Protein AF-A0A1M5DE83-F1 (afdb_monomer_lite)

Secondary structure (DSSP, 8-state):
---------SEEEEEEE-TTT--EEEEEEE-EEEE-SSEEEEEEE-TTS-EEEEEEEPGGGHHHHHHHHHHHHHHHHHHHHHTTS--

Structure (mmCIF, N/CA/C/O backbone):
data_AF-A0A1M5DE83-F1
#
_entry.id   AF-A0A1M5DE83-F1
#
loop_
_atom_site.group_PDB
_atom_site.id
_atom_site.type_symbol
_atom_site.label_atom_id
_atom_site.label_alt_id
_atom_site.label_comp_id
_atom_site.label_asym_id
_atom_site.label_entity_id
_atom_site.label_seq_id
_atom_site.pdbx_PDB_ins_code
_atom_site.Cartn_x
_atom_site.Cartn_y
_atom_site.Cartn_z
_atom_site.occupancy
_atom_site.B_iso_or_equiv
_atom_site.auth_seq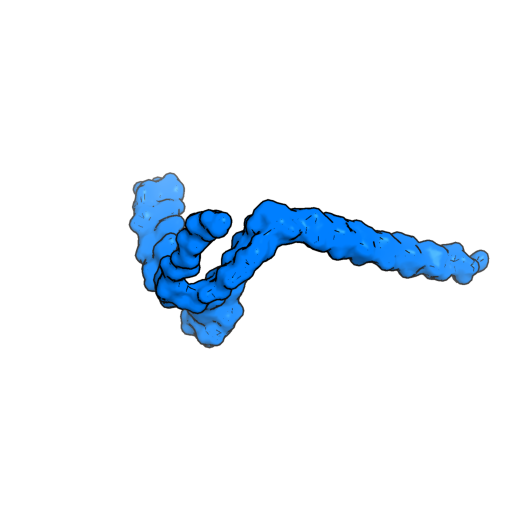_id
_atom_site.auth_comp_id
_atom_site.auth_asym_id
_atom_site.auth_atom_id
_atom_site.pdbx_PDB_model_num
ATOM 1 N N . MET A 1 1 ? 19.058 -19.525 0.825 1.00 41.06 1 MET A N 1
ATOM 2 C CA . MET A 1 1 ? 17.595 -19.530 1.017 1.00 41.06 1 MET A CA 1
ATOM 3 C C . MET A 1 1 ? 17.270 -18.362 1.936 1.00 41.06 1 MET A C 1
ATOM 5 O O . MET A 1 1 ? 17.532 -18.461 3.128 1.00 41.06 1 MET A O 1
ATOM 9 N N . SER A 1 2 ? 16.873 -17.211 1.392 1.00 47.47 2 SER A N 1
ATOM 10 C CA . SER A 1 2 ? 16.452 -16.065 2.205 1.00 47.47 2 SER A CA 1
ATOM 11 C C . SER A 1 2 ? 15.154 -16.430 2.929 1.00 47.47 2 SER A C 1
ATOM 13 O O . SER A 1 2 ? 14.212 -16.909 2.307 1.00 47.47 2 SER A O 1
ATOM 15 N N . ASN A 1 3 ? 15.111 -16.228 4.247 1.00 46.06 3 ASN A N 1
ATOM 16 C CA . ASN A 1 3 ? 13.883 -16.302 5.042 1.00 46.06 3 ASN A CA 1
ATOM 17 C C . ASN A 1 3 ? 12.998 -15.093 4.703 1.00 46.06 3 ASN A C 1
ATOM 19 O O . ASN A 1 3 ? 12.869 -14.166 5.505 1.00 46.06 3 ASN A O 1
ATOM 23 N N . GLU A 1 4 ? 12.431 -15.059 3.499 1.00 57.81 4 GLU A N 1
ATOM 24 C CA . GLU A 1 4 ? 11.440 -14.046 3.160 1.00 57.81 4 GLU A CA 1
ATOM 25 C C . GLU A 1 4 ? 10.167 -14.376 3.946 1.00 57.81 4 GLU A C 1
ATOM 27 O O . GLU A 1 4 ? 9.417 -15.295 3.619 1.00 57.81 4 GLU A O 1
ATOM 32 N N . LYS A 1 5 ? 9.962 -13.674 5.065 1.00 58.97 5 LYS A N 1
ATOM 33 C CA . LYS A 1 5 ? 8.687 -13.720 5.778 1.00 58.97 5 LYS A CA 1
ATOM 34 C C . LYS A 1 5 ? 7.621 -13.226 4.806 1.00 58.97 5 LYS A C 1
ATOM 36 O O . LYS A 1 5 ? 7.634 -12.057 4.427 1.00 58.97 5 LYS A O 1
ATOM 41 N N . ILE A 1 6 ? 6.721 -14.119 4.406 1.00 63.69 6 ILE A N 1
ATOM 42 C CA . ILE A 1 6 ? 5.558 -13.769 3.595 1.00 63.69 6 ILE A CA 1
ATOM 43 C C . ILE A 1 6 ? 4.725 -12.795 4.429 1.00 63.69 6 ILE A C 1
ATOM 45 O O . ILE A 1 6 ? 4.158 -13.165 5.456 1.00 63.69 6 ILE A O 1
ATOM 49 N N . PHE A 1 7 ? 4.727 -11.529 4.025 1.00 70.25 7 PHE A N 1
ATOM 50 C CA . PHE A 1 7 ? 3.908 -10.499 4.642 1.00 70.25 7 PHE A CA 1
ATOM 51 C C . PHE A 1 7 ? 2.444 -10.798 4.304 1.00 70.25 7 PHE A C 1
ATOM 53 O O . PHE A 1 7 ? 2.101 -10.918 3.130 1.00 70.25 7 PHE A O 1
ATOM 60 N N . GLN A 1 8 ? 1.607 -10.973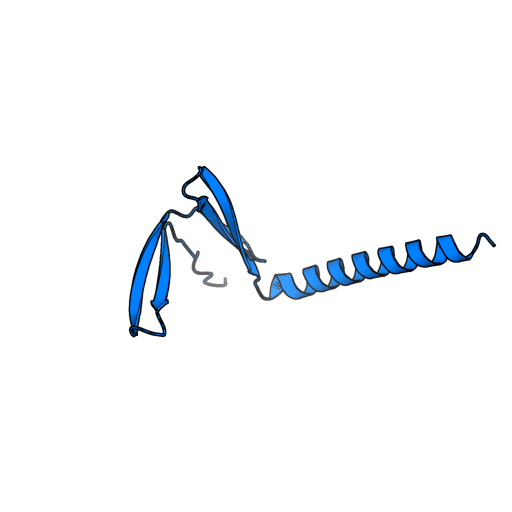 5.326 1.00 78.06 8 GLN A N 1
ATOM 61 C CA . GLN A 1 8 ? 0.175 -11.228 5.189 1.00 78.06 8 GLN A CA 1
ATOM 62 C C . GLN A 1 8 ? -0.594 -10.219 6.038 1.00 78.06 8 GLN A C 1
ATOM 64 O O . GLN A 1 8 ? -0.258 -10.004 7.201 1.00 78.06 8 GLN A O 1
ATOM 69 N N . ALA A 1 9 ? -1.621 -9.613 5.452 1.00 79.75 9 ALA A N 1
ATOM 70 C CA . ALA A 1 9 ? -2.528 -8.692 6.115 1.00 79.75 9 ALA A CA 1
ATOM 71 C C . ALA A 1 9 ? -3.898 -8.780 5.438 1.00 79.75 9 ALA A C 1
ATOM 73 O O . ALA A 1 9 ? -3.980 -8.891 4.218 1.00 79.75 9 ALA A O 1
ATOM 74 N N . ASN A 1 10 ? -4.953 -8.745 6.243 1.00 86.44 10 ASN A N 1
ATOM 75 C CA . ASN A 1 10 ? -6.351 -8.732 5.807 1.00 86.44 10 ASN A CA 1
ATOM 76 C C . ASN A 1 10 ? -7.082 -7.444 6.215 1.00 86.44 10 ASN A C 1
ATOM 78 O O . ASN A 1 10 ? -8.187 -7.199 5.745 1.00 86.44 10 ASN A O 1
ATOM 82 N N . ASN A 1 11 ? -6.473 -6.633 7.083 1.00 87.31 11 ASN A N 1
ATOM 83 C CA . ASN A 1 11 ? -6.982 -5.339 7.515 1.00 87.31 11 ASN A CA 1
ATOM 84 C C . ASN A 1 11 ? -5.840 -4.318 7.581 1.00 87.31 11 ASN A C 1
ATOM 86 O O . ASN A 1 11 ? -4.691 -4.679 7.849 1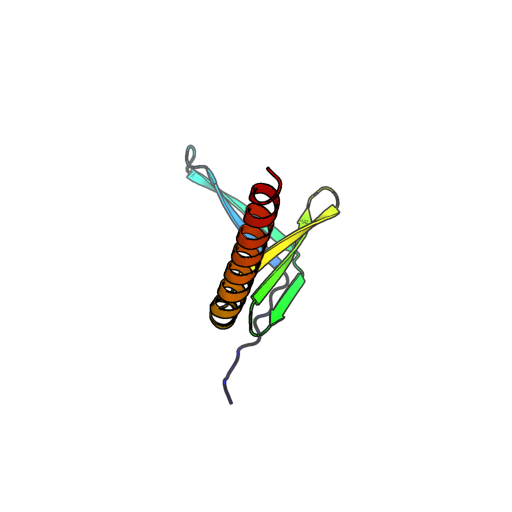.00 87.31 11 ASN A O 1
ATOM 90 N N . VAL A 1 12 ? -6.178 -3.042 7.402 1.00 84.38 12 VAL A N 1
ATOM 91 C CA . VAL A 1 12 ? -5.313 -1.896 7.700 1.00 84.38 12 VAL A CA 1
ATOM 92 C C . VAL A 1 12 ? -5.964 -1.038 8.779 1.00 84.38 12 VAL A C 1
ATOM 94 O O . VAL A 1 12 ? -7.175 -0.820 8.755 1.00 84.38 12 VAL A O 1
ATOM 97 N N . THR A 1 13 ? -5.163 -0.540 9.718 1.00 88.12 13 THR A N 1
ATOM 98 C CA . THR A 1 13 ? -5.617 0.443 10.706 1.00 88.12 13 THR A CA 1
ATOM 99 C C . THR A 1 13 ? -5.124 1.818 10.294 1.00 88.12 13 THR A C 1
ATOM 101 O O . THR A 1 13 ? -3.919 2.051 10.226 1.00 88.12 13 THR A O 1
ATOM 104 N N . ILE A 1 14 ? -6.056 2.730 10.041 1.00 85.12 14 ILE A N 1
ATOM 105 C CA . ILE A 1 14 ? -5.769 4.144 9.809 1.00 85.12 14 ILE A CA 1
ATOM 106 C C . ILE A 1 14 ? -5.977 4.866 11.133 1.00 85.12 14 ILE A C 1
ATOM 108 O O . ILE A 1 14 ? -7.028 4.717 11.755 1.00 85.12 14 ILE A O 1
ATOM 112 N N . MET A 1 15 ? -4.977 5.633 11.562 1.00 93.94 15 MET A N 1
ATOM 113 C CA . MET A 1 15 ? -5.063 6.507 12.729 1.00 93.94 15 MET A CA 1
ATOM 114 C C . MET A 1 15 ? -4.914 7.953 12.272 1.00 93.94 15 MET A C 1
ATOM 116 O O . MET A 1 15 ? -3.987 8.272 11.530 1.00 93.94 15 MET A O 1
ATOM 120 N N . ALA A 1 16 ? -5.822 8.813 12.717 1.00 92.75 16 ALA A N 1
ATOM 121 C CA . ALA A 1 16 ? -5.801 10.244 12.452 1.00 92.75 16 ALA A CA 1
ATOM 122 C C . ALA A 1 16 ? -5.875 10.994 13.781 1.00 92.75 16 ALA A C 1
ATOM 124 O O . ALA A 1 16 ? -6.696 10.652 14.629 1.00 92.75 16 ALA A O 1
ATOM 125 N N . GLN A 1 17 ? -5.027 12.003 13.960 1.00 97.31 17 GLN A N 1
ATOM 126 C CA . GLN A 1 17 ? -5.053 12.867 15.134 1.00 97.31 17 GLN A CA 1
ATOM 127 C C . GLN A 1 17 ? -5.552 14.254 14.733 1.00 97.31 17 GLN A C 1
ATOM 129 O O . GLN A 1 17 ? -5.055 14.835 13.771 1.00 97.31 17 GLN A O 1
ATOM 134 N N . ASP A 1 18 ? -6.525 14.777 15.471 1.00 96.25 18 ASP A N 1
ATOM 135 C CA . ASP A 1 18 ? -6.915 16.179 15.391 1.00 96.25 18 ASP A CA 1
ATOM 136 C C . ASP A 1 18 ? -5.886 17.018 16.157 1.00 96.25 18 ASP A C 1
ATOM 138 O O . ASP A 1 18 ? -5.723 16.874 17.368 1.00 96.25 18 ASP A O 1
ATOM 142 N N . GLU A 1 19 ? -5.166 17.889 15.452 1.00 97.00 19 GLU A N 1
ATOM 143 C CA . GLU A 1 19 ? -4.124 18.734 16.046 1.00 97.00 19 GLU A CA 1
ATOM 144 C C . GLU A 1 19 ? -4.678 19.777 17.027 1.00 97.00 19 GLU A C 1
ATOM 146 O O . GLU A 1 19 ? -3.969 20.210 17.935 1.00 97.00 19 GLU A O 1
ATOM 151 N N . SER A 1 20 ? -5.936 20.193 16.857 1.00 96.50 20 SER A N 1
ATOM 152 C CA . SER A 1 20 ? -6.554 21.243 17.669 1.00 96.50 20 SER A CA 1
ATOM 153 C C . SER A 1 20 ? -7.050 20.728 19.020 1.00 96.50 20 SER A C 1
ATOM 155 O O . SER A 1 20 ? -6.939 21.427 20.029 1.00 96.50 20 SER A O 1
ATOM 157 N N . THR A 1 21 ? -7.569 19.499 19.050 1.00 96.88 21 THR A N 1
ATOM 158 C CA . THR A 1 21 ? -8.116 18.858 20.257 1.00 96.88 21 THR A CA 1
ATOM 159 C C . THR A 1 21 ? -7.164 17.826 20.863 1.00 96.88 21 THR A C 1
ATOM 161 O O . THR A 1 21 ? -7.278 17.500 22.044 1.00 96.88 21 THR A O 1
ATOM 164 N N . GLY A 1 22 ? -6.219 17.311 20.073 1.00 96.38 22 GLY A N 1
ATOM 165 C CA . GLY A 1 22 ? -5.341 16.194 20.419 1.00 96.38 22 GLY A CA 1
ATOM 166 C C . GLY A 1 22 ? -6.006 14.817 20.311 1.00 96.38 22 GLY A C 1
ATOM 167 O O . GLY A 1 22 ? -5.334 13.809 20.555 1.00 96.38 22 GLY A O 1
ATOM 168 N N . GLU A 1 23 ? -7.295 14.748 19.958 1.00 97.31 23 GLU A N 1
ATOM 169 C CA . GLU A 1 23 ? -8.063 13.504 19.881 1.00 97.31 23 GLU A CA 1
ATOM 170 C C . GLU A 1 23 ? -7.569 12.607 18.739 1.00 97.31 23 GLU A C 1
ATOM 172 O O . GLU A 1 23 ? -7.216 13.080 17.660 1.00 97.31 23 GLU A O 1
ATOM 177 N N . THR A 1 24 ? -7.524 11.292 18.976 1.00 97.38 24 THR A N 1
ATOM 178 C CA . THR A 1 24 ? -7.112 10.304 17.971 1.00 97.38 24 THR A CA 1
ATOM 179 C C . THR A 1 24 ? -8.294 9.445 17.552 1.00 97.38 24 THR A C 1
ATOM 181 O O . THR A 1 24 ? -8.875 8.722 18.360 1.00 97.38 24 THR A O 1
ATOM 184 N N . PHE A 1 25 ? -8.590 9.465 16.262 1.00 95.00 25 PHE A N 1
ATOM 185 C CA . PHE A 1 25 ? -9.560 8.604 15.609 1.00 95.00 25 PHE A CA 1
ATOM 186 C C . PHE A 1 25 ? -8.839 7.415 14.985 1.00 95.00 25 PHE A C 1
ATOM 188 O O . PHE A 1 25 ? -7.733 7.547 14.457 1.00 95.00 25 PHE A O 1
ATOM 195 N N . SER A 1 26 ? -9.466 6.242 15.023 1.00 94.44 26 SER A N 1
ATOM 196 C CA . SER A 1 26 ? -8.941 5.068 14.332 1.00 94.44 26 SER A CA 1
ATOM 197 C C . SER A 1 26 ? -10.045 4.306 13.619 1.00 94.44 26 SER A C 1
ATOM 199 O O . SER A 1 26 ? -11.163 4.201 14.123 1.00 94.44 26 SER A O 1
ATOM 201 N N . ALA A 1 27 ? -9.723 3.774 12.444 1.00 87.38 27 ALA A N 1
ATOM 202 C CA . ALA A 1 27 ? -10.604 2.913 11.672 1.00 87.38 27 ALA A CA 1
ATOM 203 C C . ALA A 1 27 ? -9.821 1.693 11.188 1.00 87.38 27 ALA A C 1
ATOM 205 O O . ALA A 1 27 ? -8.706 1.825 10.683 1.00 87.38 27 ALA A O 1
ATOM 206 N N . SER A 1 28 ? -10.405 0.506 11.352 1.00 88.50 28 SER A N 1
ATOM 207 C CA . SER A 1 28 ? -9.898 -0.731 10.753 1.00 88.50 28 SER A CA 1
ATOM 208 C C . SER A 1 28 ? -10.704 -1.036 9.502 1.00 88.50 28 SER A C 1
ATOM 210 O O . SER A 1 28 ? -11.925 -1.165 9.581 1.00 88.50 28 SER A O 1
ATOM 212 N N . LEU A 1 29 ? -10.025 -1.136 8.365 1.00 85.31 29 LEU A N 1
ATOM 213 C CA . LEU A 1 29 ? -10.645 -1.371 7.066 1.00 85.31 29 LEU A CA 1
ATOM 214 C C . LEU A 1 29 ? -10.138 -2.689 6.473 1.00 85.31 29 LEU A C 1
ATOM 216 O O . LEU A 1 29 ? -8.936 -2.960 6.576 1.00 85.31 29 LEU A O 1
ATOM 220 N N . PRO A 1 30 ? -11.019 -3.493 5.852 1.00 88.31 30 PRO A N 1
ATOM 221 C CA . PRO A 1 30 ? -10.601 -4.688 5.139 1.00 88.31 30 PRO A CA 1
ATOM 222 C C . PRO A 1 30 ? -9.756 -4.309 3.926 1.00 88.31 30 PRO A C 1
ATOM 224 O O . PRO A 1 30 ? -10.028 -3.311 3.256 1.00 88.31 30 PRO A O 1
ATOM 227 N N . ILE A 1 31 ? -8.739 -5.120 3.647 1.00 91.31 31 ILE A N 1
ATOM 228 C CA . ILE A 1 31 ? -7.880 -4.953 2.476 1.00 91.31 31 ILE A CA 1
ATOM 229 C C . ILE A 1 31 ? -7.580 -6.293 1.812 1.00 91.31 31 ILE A C 1
ATOM 231 O O . ILE A 1 31 ? -7.485 -7.333 2.466 1.00 91.31 31 ILE A O 1
ATOM 235 N N . GLU A 1 32 ? -7.336 -6.234 0.511 1.00 91.31 32 GLU A N 1
ATOM 236 C CA . GLU A 1 32 ? -6.627 -7.269 -0.227 1.00 91.31 32 GLU A CA 1
ATOM 237 C C . GLU A 1 32 ? -5.152 -6.879 -0.339 1.00 91.31 32 GLU A C 1
ATOM 239 O O . GLU A 1 32 ? -4.811 -5.741 -0.667 1.00 91.31 32 GLU A O 1
ATOM 244 N N . LEU A 1 33 ? -4.266 -7.829 -0.040 1.00 89.25 33 LEU A N 1
ATOM 245 C CA . LEU A 1 33 ? -2.824 -7.625 -0.048 1.00 89.25 33 LEU A CA 1
ATOM 246 C C . LEU A 1 33 ? -2.186 -8.411 -1.194 1.00 89.25 33 LEU A C 1
ATOM 248 O O . LEU A 1 33 ? -2.227 -9.642 -1.205 1.00 89.25 33 LEU A O 1
ATOM 252 N N . THR A 1 34 ? -1.498 -7.706 -2.090 1.00 89.25 34 THR A N 1
ATOM 253 C CA . THR A 1 34 ? -0.640 -8.323 -3.110 1.00 89.25 34 THR A CA 1
ATOM 254 C C . THR A 1 34 ? 0.820 -7.981 -2.846 1.00 89.25 34 THR A C 1
ATOM 256 O O . THR A 1 34 ? 1.178 -6.820 -2.657 1.00 89.25 34 THR A O 1
ATOM 259 N N . VAL A 1 35 ? 1.685 -8.997 -2.846 1.00 88.19 35 VAL A N 1
ATOM 260 C CA . VAL A 1 35 ? 3.118 -8.844 -2.576 1.00 88.19 35 VAL A CA 1
ATOM 261 C C . VAL A 1 35 ? 3.933 -9.474 -3.696 1.00 88.19 35 VAL A C 1
ATOM 263 O O . VAL A 1 35 ? 3.733 -10.637 -4.035 1.00 88.19 35 VAL A O 1
ATOM 266 N N . ASN A 1 36 ? 4.895 -8.726 -4.234 1.00 87.94 36 ASN A N 1
ATOM 267 C CA . ASN A 1 36 ? 5.918 -9.261 -5.128 1.00 87.94 36 ASN A CA 1
ATOM 268 C C . ASN A 1 36 ? 7.294 -8.639 -4.820 1.00 87.94 36 ASN A C 1
ATOM 270 O O . ASN A 1 36 ? 7.457 -7.887 -3.857 1.00 87.94 36 ASN A O 1
ATOM 274 N N . GLN A 1 37 ? 8.306 -8.960 -5.629 1.00 89.56 37 GLN A N 1
ATOM 275 C CA . GLN A 1 37 ? 9.676 -8.475 -5.421 1.00 89.56 37 GLN A CA 1
ATOM 276 C C . GLN A 1 37 ? 9.836 -6.947 -5.556 1.00 89.56 37 GLN A C 1
ATOM 278 O O . GLN A 1 37 ? 10.803 -6.383 -5.051 1.00 89.56 37 GLN A O 1
ATOM 283 N N . TYR A 1 38 ? 8.885 -6.270 -6.199 1.00 91.00 38 TYR A N 1
ATOM 284 C CA . TYR A 1 38 ? 8.934 -4.844 -6.514 1.00 91.00 38 TYR A CA 1
ATOM 285 C C . TYR A 1 38 ? 8.003 -4.002 -5.643 1.00 91.00 38 TYR A C 1
ATOM 287 O O . TYR A 1 38 ? 8.303 -2.841 -5.381 1.00 91.00 38 TYR A O 1
ATOM 295 N N . MET A 1 39 ? 6.882 -4.548 -5.177 1.00 91.19 39 MET A N 1
ATOM 296 C CA . MET A 1 39 ? 5.869 -3.749 -4.493 1.00 91.19 39 MET A CA 1
ATOM 297 C C . MET A 1 39 ? 5.023 -4.545 -3.506 1.00 91.19 39 MET A C 1
ATOM 299 O O . MET A 1 39 ? 4.915 -5.773 -3.566 1.00 91.19 39 MET A O 1
ATOM 303 N N . ILE A 1 40 ? 4.411 -3.794 -2.598 1.00 89.88 40 ILE A N 1
ATOM 304 C CA . ILE A 1 40 ? 3.299 -4.217 -1.755 1.00 89.88 40 ILE A CA 1
ATOM 305 C C . ILE A 1 40 ? 2.101 -3.361 -2.154 1.00 89.88 40 ILE A C 1
ATOM 307 O O . ILE A 1 40 ? 2.204 -2.138 -2.126 1.00 89.88 40 ILE A O 1
ATOM 311 N N . VAL A 1 41 ? 0.988 -3.988 -2.517 1.00 90.88 41 VAL A N 1
ATOM 312 C CA . VAL A 1 41 ? -0.251 -3.298 -2.893 1.00 90.88 41 VAL A CA 1
ATOM 313 C C . VAL A 1 41 ? -1.324 -3.621 -1.875 1.00 90.88 41 VAL A C 1
ATOM 315 O O . VAL A 1 41 ? -1.548 -4.795 -1.574 1.00 90.88 41 VAL A O 1
ATOM 318 N N . LEU A 1 42 ? -1.960 -2.574 -1.360 1.00 90.25 42 LEU A N 1
ATOM 319 C CA . LEU A 1 42 ? -3.158 -2.649 -0.539 1.00 90.25 42 LEU A CA 1
ATOM 320 C C . LEU A 1 42 ? -4.331 -2.172 -1.390 1.00 90.25 42 LEU A C 1
ATOM 322 O O . LEU A 1 42 ? -4.314 -1.033 -1.857 1.00 90.25 42 LEU A O 1
ATOM 326 N N . THR A 1 43 ? -5.336 -3.020 -1.561 1.00 91.56 43 THR A N 1
ATOM 327 C CA . THR A 1 43 ? -6.559 -2.697 -2.300 1.00 91.56 43 THR A CA 1
ATOM 328 C C . THR A 1 43 ? -7.749 -2.741 -1.350 1.00 91.56 43 THR A C 1
ATOM 330 O O . THR A 1 43 ? -7.835 -3.627 -0.502 1.00 91.56 43 THR A O 1
ATOM 333 N N . GLY A 1 44 ? -8.669 -1.792 -1.479 1.00 89.56 44 GLY A N 1
ATOM 334 C CA . GLY A 1 44 ? -9.912 -1.742 -0.710 1.00 89.56 44 GLY A CA 1
ATOM 335 C C . GLY A 1 44 ? -11.006 -0.991 -1.464 1.00 89.56 44 GLY A C 1
ATOM 336 O O . GLY A 1 44 ? -10.800 -0.570 -2.601 1.00 89.56 44 GLY A O 1
ATOM 337 N N . GLU A 1 45 ? -12.161 -0.810 -0.829 1.00 88.75 45 GLU A N 1
ATOM 338 C CA . GLU A 1 45 ? -13.295 -0.057 -1.377 1.00 88.75 45 GLU A CA 1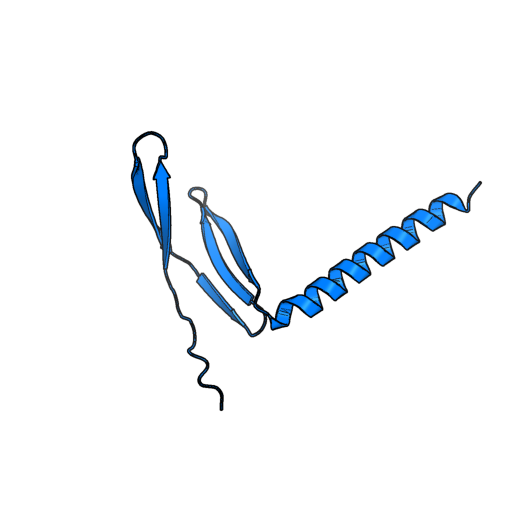
ATOM 339 C C . GLU A 1 45 ? -13.667 1.106 -0.447 1.00 88.75 45 GLU A C 1
ATOM 341 O O . GLU A 1 45 ? -13.606 0.979 0.778 1.00 88.75 45 GLU A O 1
ATOM 346 N N . ASP A 1 46 ? -14.022 2.255 -1.026 1.00 81.50 46 ASP A N 1
ATOM 347 C CA . ASP A 1 46 ? -14.551 3.397 -0.277 1.00 81.50 46 ASP A CA 1
ATOM 348 C C . ASP A 1 46 ? -16.028 3.187 0.120 1.00 81.50 46 ASP A C 1
ATOM 350 O O . ASP A 1 46 ? -16.665 2.190 -0.225 1.00 81.50 46 ASP A O 1
ATOM 354 N N . SER A 1 47 ? -16.617 4.151 0.835 1.00 81.62 47 SER A N 1
ATOM 355 C CA . SER A 1 47 ? -18.021 4.073 1.269 1.00 81.62 47 SER A CA 1
ATOM 356 C C . SER A 1 47 ? -19.047 4.085 0.128 1.00 81.62 47 SER A C 1
ATOM 358 O O . SER A 1 47 ? -20.233 3.878 0.378 1.00 81.62 47 SER A O 1
ATOM 360 N N . HIS A 1 48 ? -18.620 4.353 -1.105 1.00 88.25 48 HIS A N 1
ATOM 361 C CA . HIS A 1 48 ? -19.446 4.331 -2.308 1.00 88.25 48 HIS A CA 1
ATOM 362 C C . HIS A 1 48 ? -19.189 3.074 -3.160 1.00 88.25 48 HIS A C 1
ATOM 364 O O . HIS A 1 48 ? -19.789 2.939 -4.226 1.00 88.25 48 HIS A O 1
ATOM 370 N N . GLY A 1 49 ? -18.333 2.153 -2.699 1.00 87.06 49 GLY A N 1
ATOM 371 C CA . GLY A 1 49 ? -17.956 0.936 -3.421 1.00 87.06 49 GLY A CA 1
ATOM 372 C C . GLY A 1 49 ? -16.897 1.157 -4.504 1.00 87.06 49 GLY A C 1
ATOM 373 O O . GLY A 1 49 ? -16.687 0.281 -5.342 1.00 87.06 49 GLY A O 1
ATOM 374 N N . ASN A 1 50 ? -16.229 2.315 -4.534 1.00 90.19 50 ASN A N 1
ATOM 375 C CA . ASN A 1 50 ? -15.147 2.551 -5.485 1.00 90.19 50 ASN A CA 1
ATOM 376 C C . ASN A 1 50 ? -13.861 1.903 -4.987 1.00 90.19 50 ASN A C 1
ATOM 378 O O . ASN A 1 50 ? -13.436 2.131 -3.851 1.00 90.19 50 ASN A O 1
ATOM 382 N N . LYS A 1 51 ? -13.190 1.157 -5.867 1.00 90.00 51 LYS A N 1
ATOM 383 C CA . LYS A 1 51 ? -11.881 0.583 -5.558 1.00 90.00 51 LYS A CA 1
ATOM 384 C C . LYS A 1 51 ? -10.827 1.671 -5.382 1.00 90.00 51 LYS A C 1
ATOM 386 O O . LYS A 1 51 ? -10.727 2.589 -6.192 1.00 90.00 51 LYS A O 1
ATOM 391 N N . SER A 1 52 ? -10.026 1.523 -4.337 1.00 87.06 52 SER A N 1
ATOM 392 C CA . SER A 1 52 ? -8.869 2.358 -4.028 1.00 87.06 52 SER A CA 1
ATOM 393 C C . SER A 1 52 ? -7.645 1.480 -3.798 1.00 87.06 52 SER A C 1
ATOM 395 O O . SER A 1 52 ? -7.752 0.392 -3.230 1.00 87.06 52 SER A O 1
ATOM 397 N N . GLU A 1 53 ? -6.479 1.963 -4.224 1.00 90.25 53 GLU A N 1
ATOM 398 C CA . GLU A 1 53 ? -5.217 1.231 -4.131 1.00 90.25 53 GLU A CA 1
ATOM 399 C C . GLU A 1 53 ? -4.108 2.114 -3.560 1.00 90.25 53 GLU A C 1
ATOM 401 O O . GLU A 1 53 ? -3.970 3.283 -3.921 1.00 90.25 53 GLU A O 1
ATOM 406 N N . ILE A 1 54 ? -3.293 1.536 -2.680 1.00 87.62 54 ILE A N 1
ATOM 407 C CA . ILE A 1 54 ? -2.060 2.140 -2.173 1.00 87.62 54 ILE A CA 1
ATOM 408 C C . ILE A 1 54 ? -0.919 1.167 -2.449 1.00 87.62 54 ILE A C 1
ATOM 410 O O . ILE A 1 54 ? -0.948 0.018 -2.007 1.00 87.62 54 ILE A O 1
ATOM 414 N N . ALA A 1 55 ? 0.106 1.635 -3.158 1.00 89.31 55 ALA A N 1
ATOM 415 C CA . ALA A 1 55 ? 1.285 0.847 -3.487 1.00 89.31 55 ALA A CA 1
ATOM 416 C C . ALA A 1 55 ? 2.526 1.368 -2.752 1.00 89.31 55 ALA A C 1
ATOM 418 O O . ALA A 1 55 ? 2.887 2.539 -2.859 1.00 89.31 55 ALA A O 1
ATOM 419 N N . PHE A 1 56 ? 3.219 0.472 -2.054 1.00 88.62 56 PHE A N 1
ATOM 420 C CA . PHE A 1 56 ? 4.531 0.715 -1.466 1.00 88.62 56 PHE A CA 1
ATOM 421 C C . PHE A 1 56 ? 5.593 0.067 -2.342 1.00 88.62 56 PHE A C 1
ATOM 423 O O . PHE A 1 56 ? 5.618 -1.154 -2.519 1.00 88.62 56 PHE A O 1
ATOM 430 N N . LEU A 1 57 ? 6.481 0.891 -2.884 1.00 90.44 57 LEU A N 1
ATOM 431 C CA . LEU A 1 57 ? 7.577 0.436 -3.726 1.00 90.44 57 LEU A CA 1
ATOM 432 C C . LEU A 1 57 ? 8.718 -0.106 -2.868 1.00 90.44 57 LEU A C 1
ATOM 434 O O . LEU A 1 57 ? 9.131 0.509 -1.885 1.00 90.44 57 LEU A O 1
ATOM 438 N N . ARG A 1 58 ? 9.236 -1.264 -3.263 1.00 88.94 58 ARG A N 1
ATOM 439 C CA . ARG A 1 58 ? 10.436 -1.870 -2.688 1.00 88.94 58 ARG A CA 1
ATOM 440 C C . ARG A 1 58 ? 11.663 -1.380 -3.448 1.00 88.94 58 ARG A C 1
ATOM 442 O O . ARG A 1 58 ? 11.577 -1.005 -4.614 1.00 88.94 58 ARG A O 1
ATOM 449 N N . GLU A 1 59 ? 12.823 -1.449 -2.805 1.00 93.69 59 GLU A N 1
ATOM 450 C CA . GLU A 1 59 ? 14.102 -1.023 -3.385 1.00 93.69 59 GLU A CA 1
ATOM 451 C C . GLU A 1 59 ? 14.373 -1.584 -4.801 1.00 93.69 59 GLU A C 1
ATOM 453 O O . GLU A 1 59 ? 14.746 -0.793 -5.671 1.00 93.69 59 GLU A O 1
ATOM 458 N N . PRO A 1 60 ? 14.086 -2.869 -5.120 1.00 93.31 60 PRO A N 1
ATOM 459 C CA . PRO A 1 60 ? 14.296 -3.397 -6.472 1.00 93.31 60 PRO A CA 1
ATOM 460 C C . PRO A 1 60 ? 13.446 -2.730 -7.567 1.00 93.31 60 PRO A C 1
ATOM 462 O O . PRO A 1 60 ? 13.767 -2.866 -8.745 1.00 93.31 60 PRO A O 1
ATOM 465 N N . A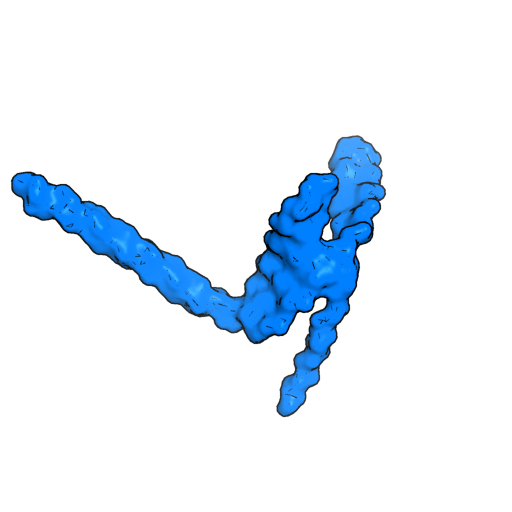LA A 1 61 ? 12.364 -2.027 -7.215 1.00 92.69 61 ALA A N 1
ATOM 466 C CA . ALA A 1 61 ? 11.500 -1.331 -8.173 1.00 92.69 61 ALA A CA 1
ATOM 467 C C . ALA A 1 61 ? 12.035 0.044 -8.589 1.00 92.69 61 ALA A C 1
ATOM 469 O O . ALA A 1 61 ? 11.707 0.530 -9.670 1.00 92.69 61 ALA A O 1
ATOM 470 N N . ILE A 1 62 ? 12.862 0.673 -7.749 1.00 92.31 62 ILE A N 1
ATOM 471 C CA . ILE A 1 62 ? 13.385 2.025 -7.978 1.00 92.31 62 ILE A CA 1
ATOM 472 C C . ILE A 1 62 ? 14.113 2.152 -9.327 1.00 92.31 62 ILE A C 1
ATOM 474 O O . ILE A 1 62 ? 13.755 3.059 -10.083 1.00 92.31 62 ILE A O 1
ATOM 478 N N . PRO A 1 63 ? 15.082 1.284 -9.691 1.00 93.88 63 PRO A N 1
ATOM 479 C CA . PRO A 1 63 ? 15.776 1.422 -10.973 1.00 93.88 63 PRO A CA 1
ATOM 480 C C . PRO A 1 63 ? 14.837 1.261 -12.177 1.00 93.88 63 PRO A C 1
ATOM 482 O O . PRO A 1 63 ? 14.988 1.988 -13.156 1.00 93.88 63 PRO A O 1
ATOM 485 N N . LEU A 1 64 ? 13.829 0.383 -12.086 1.00 92.00 64 LEU A N 1
ATOM 486 C CA . LEU A 1 64 ? 12.841 0.174 -13.152 1.00 92.00 64 LEU A CA 1
ATOM 487 C C . LEU A 1 64 ? 11.982 1.424 -13.374 1.00 92.00 64 LEU A C 1
ATOM 489 O O . LEU A 1 64 ? 11.755 1.840 -14.507 1.00 92.00 64 LEU A O 1
ATOM 493 N N . ILE A 1 65 ? 11.542 2.065 -12.290 1.00 91.12 65 ILE A N 1
ATOM 494 C CA . ILE A 1 65 ? 10.751 3.299 -12.366 1.00 91.12 65 ILE A CA 1
ATOM 495 C C . ILE A 1 65 ? 11.589 4.449 -12.921 1.00 91.12 65 ILE A C 1
ATOM 497 O O . ILE A 1 65 ? 11.110 5.218 -13.751 1.00 91.12 65 ILE A O 1
ATOM 501 N N . GLN A 1 66 ? 12.853 4.560 -12.512 1.00 92.12 66 GLN A N 1
ATOM 502 C CA . GLN A 1 66 ? 13.756 5.572 -13.057 1.00 92.12 66 GLN A CA 1
ATOM 503 C C . GLN A 1 66 ? 13.977 5.398 -14.562 1.00 92.12 66 GLN A C 1
ATOM 505 O O . GLN A 1 66 ? 14.059 6.392 -15.281 1.00 92.12 66 GLN A O 1
ATOM 510 N N . GLU A 1 67 ? 14.083 4.160 -15.043 1.00 93.94 67 GLU A N 1
ATOM 511 C CA . GLU A 1 67 ? 14.204 3.864 -16.470 1.00 93.94 67 GLU A CA 1
ATOM 512 C C . GLU A 1 67 ? 12.935 4.251 -17.241 1.00 93.94 67 GLU A C 1
ATOM 514 O O . GLU A 1 67 ? 13.029 4.937 -18.260 1.00 93.94 67 GLU A O 1
ATOM 519 N N . LEU A 1 68 ? 11.755 3.907 -16.715 1.00 91.75 68 LEU A N 1
ATOM 520 C CA . LEU A 1 68 ? 10.469 4.287 -17.308 1.00 91.75 68 LEU A CA 1
ATOM 521 C C . LEU A 1 68 ? 10.304 5.808 -17.396 1.00 91.75 68 LEU A C 1
ATOM 523 O O . LEU A 1 68 ? 9.993 6.328 -18.463 1.00 91.75 68 LEU A O 1
ATOM 527 N N . ILE A 1 69 ? 10.590 6.532 -16.310 1.00 92.06 69 ILE A N 1
ATOM 528 C CA . ILE A 1 69 ? 10.510 8.000 -16.290 1.00 92.06 69 ILE A CA 1
ATOM 529 C C . ILE A 1 69 ? 11.481 8.609 -17.308 1.00 92.06 69 ILE A C 1
ATOM 531 O O . ILE A 1 69 ? 11.117 9.531 -18.034 1.00 92.06 69 ILE A O 1
ATOM 535 N N . LYS A 1 70 ? 12.717 8.097 -17.395 1.00 92.44 70 LYS A N 1
ATOM 536 C CA . LYS A 1 70 ? 13.697 8.573 -18.384 1.00 92.44 70 LYS A CA 1
ATOM 537 C C . LYS A 1 70 ? 13.209 8.365 -19.814 1.00 92.44 70 LYS A C 1
ATOM 539 O O . LYS A 1 70 ? 13.422 9.244 -20.645 1.00 92.44 70 LYS A O 1
ATOM 544 N N . ARG A 1 71 ? 12.573 7.226 -20.094 1.00 91.56 71 ARG A N 1
ATOM 545 C CA . ARG A 1 71 ? 12.031 6.914 -21.416 1.00 91.56 71 ARG A CA 1
ATOM 546 C C . ARG A 1 71 ? 10.879 7.842 -21.792 1.00 91.56 71 ARG A C 1
ATOM 548 O O . ARG A 1 71 ? 10.938 8.442 -22.856 1.00 91.56 71 ARG A O 1
ATOM 555 N N . GLU A 1 72 ? 9.904 8.017 -20.904 1.00 88.94 72 GLU A N 1
ATOM 556 C CA . GLU A 1 72 ? 8.781 8.945 -21.105 1.00 88.94 72 GLU A CA 1
ATOM 557 C C . GLU A 1 72 ? 9.272 10.377 -21.350 1.00 88.94 72 GLU A C 1
ATOM 559 O O . GLU A 1 72 ? 8.845 11.049 -22.288 1.00 88.94 72 GLU A O 1
ATOM 564 N N . MET A 1 73 ? 10.251 10.837 -20.562 1.00 85.31 73 MET A N 1
ATOM 5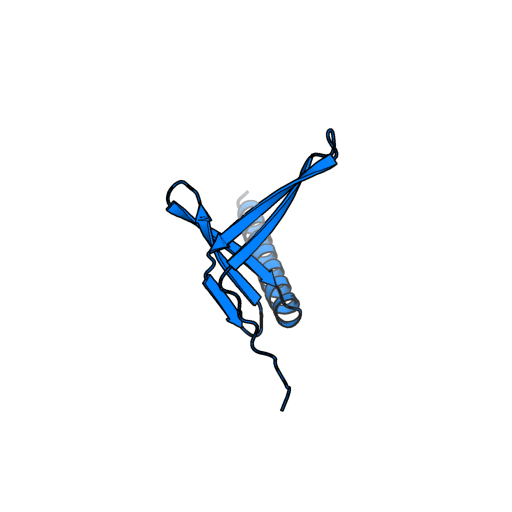65 C CA . MET A 1 73 ? 10.844 12.153 -20.791 1.00 85.31 73 MET A CA 1
ATOM 566 C C . MET A 1 73 ? 11.547 12.245 -22.147 1.00 85.31 73 MET A C 1
ATOM 568 O O . MET A 1 73 ? 11.417 13.264 -22.820 1.00 85.31 73 MET A O 1
ATOM 572 N N . LEU A 1 74 ? 12.292 11.216 -22.560 1.00 83.00 74 LEU A N 1
ATOM 573 C CA . LEU A 1 74 ? 12.957 11.206 -23.862 1.00 83.00 74 LEU A CA 1
ATOM 574 C C . LEU A 1 74 ? 11.940 11.265 -25.009 1.00 83.00 74 LEU A C 1
ATOM 576 O O . LEU A 1 74 ? 12.134 12.042 -25.940 1.00 83.00 74 LEU A O 1
ATOM 580 N N . GLU A 1 75 ? 10.852 10.499 -24.921 1.00 81.38 75 GLU A N 1
ATOM 581 C CA . GLU A 1 75 ? 9.763 10.527 -25.900 1.00 81.38 75 GLU A CA 1
ATOM 582 C C . GLU A 1 75 ? 9.141 11.935 -25.966 1.00 81.38 75 GLU A C 1
ATOM 584 O O . GLU A 1 75 ? 9.083 12.521 -27.046 1.00 81.38 75 GLU A O 1
ATOM 589 N N . MET A 1 76 ? 8.823 12.563 -24.827 1.00 76.06 76 MET A N 1
ATOM 590 C CA . MET A 1 76 ? 8.347 13.957 -24.791 1.00 76.06 76 MET A CA 1
ATOM 591 C C . MET A 1 76 ? 9.323 14.965 -25.422 1.00 76.06 76 MET A C 1
ATOM 593 O O . MET A 1 76 ? 8.886 15.928 -26.055 1.00 76.06 76 MET A O 1
ATOM 597 N N . TYR A 1 77 ? 10.633 14.788 -25.233 1.00 74.44 77 TYR A N 1
ATOM 598 C CA . TYR A 1 77 ? 11.645 15.661 -25.836 1.00 74.44 77 TYR A CA 1
ATOM 599 C C . TYR A 1 77 ? 11.734 15.486 -27.353 1.00 74.44 77 TYR A C 1
ATOM 601 O O . TYR A 1 77 ? 11.926 16.472 -28.058 1.00 74.44 77 TYR A O 1
ATOM 609 N N . LEU A 1 78 ? 11.595 14.260 -27.859 1.00 72.56 78 LEU A N 1
ATOM 610 C CA . LEU A 1 78 ? 11.625 13.985 -29.296 1.00 72.56 78 LEU A CA 1
ATOM 611 C C . LEU A 1 78 ? 10.383 14.553 -29.996 1.00 72.56 78 LEU A C 1
ATOM 613 O O . LEU A 1 78 ? 10.536 15.265 -30.982 1.00 72.56 78 LEU A O 1
ATOM 617 N N . PHE A 1 79 ? 9.186 14.370 -29.428 1.00 65.56 79 PHE A N 1
ATOM 618 C CA . PHE A 1 79 ? 7.950 14.921 -30.002 1.00 65.56 79 PHE A CA 1
ATOM 619 C C . PHE A 1 79 ? 7.909 16.456 -30.028 1.00 65.56 79 PHE A C 1
ATOM 621 O O . PHE A 1 79 ? 7.318 17.032 -30.930 1.00 65.56 79 PHE A O 1
ATOM 628 N N . ARG A 1 80 ? 8.557 17.142 -29.076 1.00 60.94 80 ARG A N 1
ATOM 629 C CA . ARG A 1 80 ? 8.630 18.615 -29.085 1.00 60.94 80 ARG A CA 1
ATOM 630 C C . ARG A 1 80 ? 9.543 19.186 -30.167 1.00 60.94 80 ARG A C 1
ATOM 632 O O . ARG A 1 80 ? 9.346 20.327 -30.555 1.00 60.94 80 ARG A O 1
ATOM 639 N N . ASN A 1 81 ? 10.540 18.429 -30.616 1.00 57.97 81 ASN A N 1
ATOM 640 C CA . ASN A 1 81 ? 11.498 18.913 -31.609 1.00 57.97 81 ASN A CA 1
ATOM 641 C C . ASN A 1 81 ? 11.030 18.677 -33.052 1.00 57.97 81 ASN A C 1
ATOM 643 O O . ASN A 1 81 ? 11.565 19.315 -33.953 1.00 57.97 81 ASN A O 1
ATOM 647 N N . ASP A 1 82 ? 10.048 17.801 -33.278 1.00 56.59 82 ASP A N 1
ATOM 648 C CA . ASP A 1 82 ? 9.470 17.590 -34.612 1.00 56.59 82 ASP A CA 1
ATOM 649 C C . ASP A 1 82 ? 8.522 18.739 -35.016 1.00 56.59 82 ASP A C 1
ATOM 651 O O . ASP A 1 82 ? 8.483 19.112 -36.188 1.00 56.59 82 ASP A O 1
ATOM 655 N N . ASP A 1 83 ? 7.849 19.385 -34.055 1.00 57.94 83 ASP A N 1
ATOM 656 C CA . ASP A 1 83 ? 6.965 20.539 -34.309 1.00 57.94 83 ASP A CA 1
ATOM 657 C C . ASP A 1 83 ? 7.727 21.839 -34.664 1.00 57.94 83 ASP A C 1
ATOM 659 O O . ASP A 1 83 ? 7.147 22.770 -35.225 1.00 57.94 83 ASP A O 1
ATOM 663 N N . ASP A 1 84 ? 9.030 21.916 -34.364 1.00 55.38 84 ASP A N 1
ATOM 664 C CA . ASP A 1 84 ? 9.878 23.092 -34.629 1.00 55.38 84 ASP A CA 1
ATOM 665 C C . ASP A 1 84 ? 10.621 23.024 -35.984 1.00 55.38 84 ASP A C 1
ATOM 667 O O . ASP A 1 84 ? 11.297 23.983 -36.365 1.00 55.38 84 ASP A O 1
ATOM 671 N N . ILE A 1 85 ? 10.502 21.918 -36.731 1.00 57.28 85 ILE A N 1
ATOM 672 C CA . ILE A 1 85 ? 11.186 21.721 -38.027 1.00 57.28 85 ILE A CA 1
ATOM 673 C C . ILE A 1 85 ? 10.286 22.098 -39.226 1.00 57.28 85 ILE A C 1
ATOM 675 O O . ILE A 1 85 ? 10.787 22.301 -40.332 1.00 57.28 85 ILE A O 1
ATOM 679 N N . GLU A 1 86 ? 8.980 22.303 -39.022 1.00 52.47 86 GLU A N 1
ATOM 680 C CA . GLU A 1 86 ? 8.057 22.818 -40.049 1.00 52.47 86 GLU A CA 1
ATOM 681 C C . GLU A 1 86 ? 7.815 24.339 -39.927 1.00 52.47 86 GLU A C 1
ATOM 683 O O . GLU A 1 86 ? 6.694 24.782 -39.667 1.00 52.47 86 GLU A O 1
ATOM 688 N N . LYS A 1 87 ? 8.845 25.173 -40.141 1.00 44.50 87 LYS A N 1
ATOM 689 C CA . LYS A 1 87 ? 8.676 26.602 -40.493 1.00 44.50 87 LYS A CA 1
ATOM 690 C C . LYS A 1 87 ? 9.706 27.098 -41.499 1.00 44.50 87 LYS A C 1
ATOM 692 O O . LYS A 1 87 ? 10.906 26.803 -41.322 1.00 44.50 87 LYS A O 1
#

Sequence (87 aa):
MSNEKIFQANNVTIMAQDESTGETFSASLPIELTVNQYMIVLTGEDSHGNKSEIAFLREPAIPLIQELIKREMLEMYLFRNDDDIEK

Organism: NCBI:txid1121425

Foldseek 3Di:
DDPPDPDDDQWDKDWDADPVVRDIDIDIFGWDWDDDPFWIKTWHADPVRDIDIDIDTDPVNVVVVVVVVVVVVVVVVVVVVVVVVPD

Radius of gyration: 20.9 Å; chains: 1; bounding box: 37×46×61 Å

pLDDT: mean 83.21, std 14.2, range [41.06, 97.38]